Protein AF-A0A256XCC6-F1 (afdb_monomer)

Nearest PDB structures (foldseek):
  4mo0-assembly1_A  TM=9.008E-01  e=2.572E-07  Methanocaldococcus jannaschii
  5jb3-assembly1_1  TM=9.140E-01  e=4.033E-07  Pyrococcus abyssi GE5
  5zcy-assembly1_A  TM=9.051E-01  e=2.925E-07  Pyrococcus horikoshii OT3
  3g98-assembly2_B  TM=6.669E-01  e=8.123E-02  Aquifex aeolicus
  7yor-assembly1_A  TM=5.812E-01  e=1.374E+00  Methanocaldococcus jannaschii DSM 2661

Foldseek 3Di:
DDPPPPPPVVVVVVVVVVVVVVVVVLVVVLLVQLAVKAKEWEWEDEPPFIKIKIAIHTPCVVSDPQVVLLVVCCVVVVFDWDDDRRMIITTHPCQVVSLVVSVVVNHDSVRYHYDPDYHYD

pLDDT: mean 86.73, std 13.12, range [43.91, 97.75]

Sequence (121 aa):
MDEKLNNSQFDVVDQLLSSVLEKDSEVLETSIVKEQTVIRIRLEKRKRHNVTIIEIDSGDVKKLDIHNIAKELKRRLAAGGTVHGNVIEIQGDHRYRVKRLLQEMGFKEDNILVDENVTIA

Radius of gyration: 21.31 Å; Cα contacts (8 Å, |Δi|>4): 167; chains: 1; bounding box: 30×23×83 Å

Solvent-accessible surface area (backbone atoms only — not comparable to full-atom values): 6811 Å² total; per-residue (Å²): 138,84,81,79,74,74,72,71,66,57,56,56,51,52,54,50,52,52,57,50,54,54,50,55,50,53,54,52,53,41,49,53,49,33,52,70,27,35,32,43,30,38,37,36,39,44,97,88,47,42,29,22,37,37,38,58,51,50,99,56,55,88,68,50,61,57,69,58,52,49,50,51,50,30,64,77,66,74,35,59,69,54,74,59,93,59,31,36,39,33,58,38,88,43,60,70,59,50,53,52,53,42,39,78,73,52,32,36,65,93,35,55,46,72,52,88,60,74,46,79,103

Mean predicted aligned error: 8.86 Å

Structure (mmCIF, N/CA/C/O backbone):
data_AF-A0A256XCC6-F1
#
_entry.id   AF-A0A256XCC6-F1
#
loop_
_atom_site.group_PDB
_atom_site.id
_atom_site.type_symbol
_atom_site.label_atom_id
_atom_site.label_alt_id
_atom_site.label_comp_id
_atom_site.label_asym_id
_atom_site.label_entity_id
_atom_site.label_seq_id
_atom_site.pdbx_PDB_ins_code
_atom_site.Cartn_x
_atom_site.Cartn_y
_atom_site.Cartn_z
_atom_site.occupancy
_atom_site.B_iso_or_equiv
_atom_site.auth_seq_id
_atom_site.auth_comp_id
_atom_site.auth_asym_id
_atom_site.auth_atom_id
_atom_site.pdbx_PDB_model_num
ATOM 1 N N . MET A 1 1 ? -11.283 -5.608 65.455 1.00 43.91 1 MET A N 1
ATOM 2 C CA . MET A 1 1 ? -11.974 -6.274 64.330 1.00 43.91 1 MET A CA 1
ATOM 3 C C . MET A 1 1 ? -11.523 -5.524 63.102 1.00 43.91 1 MET A C 1
ATOM 5 O 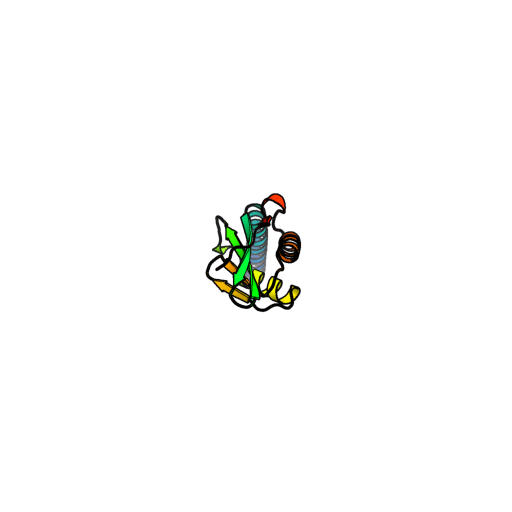O . MET A 1 1 ? -12.105 -4.511 62.747 1.00 43.91 1 MET A O 1
ATOM 9 N N . ASP A 1 2 ? -10.365 -5.934 62.602 1.00 47.56 2 ASP A N 1
ATOM 10 C CA . ASP A 1 2 ? -9.614 -5.236 61.570 1.00 47.56 2 ASP A CA 1
ATOM 11 C C . ASP A 1 2 ? -9.977 -5.820 60.207 1.00 47.56 2 ASP A C 1
ATOM 13 O O . ASP A 1 2 ? -9.434 -6.846 59.804 1.00 47.56 2 ASP A O 1
ATOM 17 N N . GLU A 1 3 ? -10.872 -5.159 59.478 1.00 50.94 3 GLU A N 1
ATOM 18 C CA . GLU A 1 3 ? -10.931 -5.302 58.024 1.00 50.94 3 GLU A CA 1
ATOM 19 C C . GLU A 1 3 ? -9.981 -4.276 57.410 1.00 50.94 3 GLU A C 1
ATOM 21 O O . GLU A 1 3 ? -10.361 -3.177 57.007 1.00 50.94 3 GLU A O 1
ATOM 26 N N . LYS A 1 4 ? -8.695 -4.634 57.344 1.00 48.12 4 LYS A N 1
ATOM 27 C CA . LYS A 1 4 ? -7.790 -4.005 56.381 1.00 48.12 4 LYS A CA 1
ATOM 28 C C . LYS A 1 4 ? -8.165 -4.530 55.001 1.00 48.12 4 LYS A C 1
ATOM 30 O O . LYS A 1 4 ? -7.635 -5.543 54.550 1.00 48.12 4 LYS A O 1
ATOM 35 N N . LEU A 1 5 ? -9.117 -3.852 54.365 1.00 49.62 5 LEU A N 1
ATOM 36 C CA . LEU A 1 5 ? -9.489 -4.108 52.984 1.00 49.62 5 LEU A CA 1
ATOM 37 C C . LEU A 1 5 ? -8.257 -3.853 52.103 1.00 49.62 5 LEU A C 1
ATOM 39 O O . LEU A 1 5 ? -7.688 -2.762 52.074 1.00 49.62 5 LEU A O 1
ATOM 43 N N . ASN A 1 6 ? -7.798 -4.923 51.463 1.00 53.50 6 ASN A N 1
ATOM 44 C CA . ASN A 1 6 ? -6.639 -4.984 50.586 1.00 53.50 6 ASN A CA 1
ATOM 45 C C . ASN A 1 6 ? -6.868 -4.123 49.330 1.00 53.50 6 ASN A C 1
ATOM 47 O O . ASN A 1 6 ? -7.354 -4.609 48.313 1.00 53.50 6 ASN A O 1
ATOM 51 N N . ASN A 1 7 ? -6.527 -2.837 49.414 1.00 57.47 7 ASN A N 1
ATOM 52 C CA . ASN A 1 7 ? -6.791 -1.853 48.363 1.00 57.47 7 ASN A CA 1
ATOM 53 C C . ASN A 1 7 ? -5.783 -1.885 47.196 1.00 57.47 7 ASN A C 1
ATOM 55 O O . ASN A 1 7 ? -5.908 -1.080 46.287 1.00 57.47 7 ASN A O 1
ATOM 59 N N . SER A 1 8 ? -4.787 -2.786 47.196 1.00 58.47 8 SER A N 1
ATOM 60 C CA . SER A 1 8 ? -3.762 -2.833 46.136 1.00 58.47 8 SER A CA 1
ATOM 61 C C . SER A 1 8 ? -4.035 -3.866 45.038 1.00 58.47 8 SER A C 1
ATOM 63 O O . SER A 1 8 ? -3.383 -3.817 44.001 1.00 58.47 8 SER A O 1
ATOM 65 N N . GLN A 1 9 ? -4.939 -4.834 45.249 1.00 55.78 9 GLN A N 1
ATOM 66 C CA . GLN A 1 9 ? -5.286 -5.824 44.215 1.00 55.78 9 GLN A CA 1
ATOM 67 C C . GLN A 1 9 ? -6.299 -5.287 43.198 1.00 55.78 9 GLN A C 1
ATOM 69 O O . GLN A 1 9 ? -6.254 -5.700 42.044 1.00 55.78 9 GLN A O 1
ATOM 74 N N . PHE A 1 10 ? -7.175 -4.362 43.602 1.00 57.34 10 PHE A N 1
ATOM 75 C CA . PHE A 1 10 ? -8.173 -3.762 42.711 1.00 57.34 10 PHE A CA 1
ATOM 76 C C . PHE A 1 10 ? -7.550 -2.779 41.705 1.00 57.34 10 PHE A C 1
ATOM 78 O O . PHE A 1 10 ? -7.914 -2.818 40.535 1.00 57.34 10 PHE A O 1
ATOM 85 N N . ASP A 1 11 ? -6.526 -2.014 42.102 1.00 65.62 11 ASP A N 1
ATOM 86 C CA . ASP A 1 11 ? -5.839 -1.057 41.215 1.00 65.62 11 ASP A CA 1
ATOM 87 C C . ASP A 1 11 ? -5.178 -1.721 39.994 1.00 65.62 11 ASP A C 1
ATOM 89 O O . ASP A 1 11 ? -5.203 -1.178 38.891 1.00 65.62 11 ASP A O 1
ATOM 93 N N . VAL A 1 12 ? -4.602 -2.919 40.155 1.00 73.81 12 VAL A N 1
ATOM 94 C CA . VAL A 1 12 ? -3.949 -3.630 39.039 1.00 73.81 12 VAL A CA 1
ATOM 95 C C . VAL A 1 12 ? -4.986 -4.175 38.057 1.00 73.81 12 VAL A C 1
ATOM 97 O O . VAL A 1 12 ? -4.748 -4.188 36.849 1.00 73.81 12 VAL A O 1
ATOM 100 N N . VAL A 1 13 ? -6.142 -4.613 38.567 1.00 78.19 13 VAL A N 1
ATOM 101 C CA . VAL A 1 13 ? -7.256 -5.097 37.742 1.00 78.19 13 VAL A CA 1
ATOM 102 C C . VAL A 1 13 ? -7.850 -3.942 36.943 1.00 78.19 13 VAL A C 1
ATOM 104 O O . VAL A 1 13 ? -8.023 -4.099 35.739 1.00 78.19 13 VAL A O 1
ATOM 107 N N . ASP A 1 14 ? -8.061 -2.778 37.558 1.00 77.31 14 ASP A N 1
ATOM 108 C CA . ASP A 1 14 ? -8.564 -1.579 36.875 1.00 77.31 14 ASP A CA 1
ATOM 109 C C . ASP A 1 14 ? -7.563 -1.034 35.841 1.00 77.31 14 ASP A C 1
ATOM 111 O O . ASP A 1 14 ? -7.956 -0.632 34.741 1.00 77.31 14 ASP A O 1
ATOM 115 N N . GLN A 1 15 ? -6.257 -1.086 36.131 1.00 76.00 15 GLN A N 1
ATOM 116 C CA . GLN A 1 15 ? -5.201 -0.731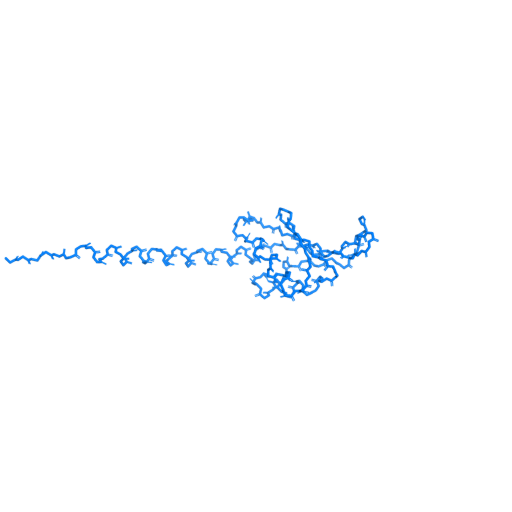 35.174 1.00 76.00 15 GLN A CA 1
ATOM 117 C C . GLN A 1 15 ? -5.150 -1.694 33.973 1.00 76.00 15 GLN A C 1
ATOM 119 O O . GLN A 1 15 ? -4.958 -1.278 32.829 1.00 76.00 15 GLN A O 1
ATOM 124 N N . LEU A 1 16 ? -5.342 -2.994 34.211 1.00 79.19 16 LEU A N 1
ATOM 125 C CA . LEU A 1 16 ? -5.470 -3.986 33.143 1.00 79.19 16 LEU A CA 1
ATOM 126 C C . LEU A 1 16 ? -6.745 -3.746 32.325 1.00 79.19 16 LEU A C 1
ATOM 128 O O . LEU A 1 16 ? -6.669 -3.740 31.096 1.00 79.19 16 LEU A O 1
ATOM 132 N N . LEU A 1 17 ? -7.880 -3.493 32.983 1.00 80.56 17 LEU A N 1
ATOM 133 C CA . LEU A 1 17 ? -9.177 -3.271 32.340 1.00 80.56 17 LEU A CA 1
ATOM 134 C C . LEU A 1 17 ? -9.144 -2.043 31.423 1.00 80.56 17 LEU A C 1
ATOM 136 O O . LEU A 1 17 ? -9.544 -2.130 30.265 1.00 80.56 17 LEU A O 1
ATOM 140 N N . SER A 1 18 ? -8.597 -0.928 31.910 1.00 79.25 18 SER A N 1
ATOM 141 C CA . SER A 1 18 ? -8.420 0.303 31.127 1.00 79.25 18 SER A CA 1
ATOM 142 C C . SER A 1 18 ? -7.519 0.085 29.908 1.00 79.25 18 SER A C 1
ATOM 144 O O . SER A 1 18 ? -7.910 0.439 28.799 1.00 79.25 18 SER A O 1
ATOM 146 N N . SER A 1 19 ? -6.383 -0.605 30.061 1.00 78.94 19 SER A N 1
ATOM 147 C CA . SER A 1 19 ? -5.484 -0.903 28.933 1.00 78.94 19 SER A CA 1
ATOM 148 C C . SER A 1 19 ? -6.103 -1.805 27.855 1.00 78.94 19 SER A C 1
ATOM 150 O O . SER A 1 19 ? -5.736 -1.716 26.683 1.00 78.94 19 SER A O 1
ATOM 152 N N . VAL A 1 20 ? -7.015 -2.705 28.242 1.00 80.12 20 VAL A N 1
ATOM 153 C CA . VAL A 1 20 ? -7.738 -3.578 27.305 1.00 80.12 20 VAL A CA 1
ATOM 154 C C . VAL A 1 20 ? -8.788 -2.768 26.548 1.00 80.12 20 VAL A C 1
ATOM 156 O O . VAL A 1 20 ? -8.832 -2.836 25.323 1.00 80.12 20 VAL A O 1
ATOM 159 N N . LEU A 1 21 ? -9.563 -1.942 27.256 1.00 78.81 21 LEU A N 1
ATOM 160 C CA . LEU A 1 21 ? -10.585 -1.083 26.652 1.00 78.81 21 LEU A CA 1
ATOM 161 C C . LEU A 1 21 ? -9.987 -0.061 25.668 1.00 78.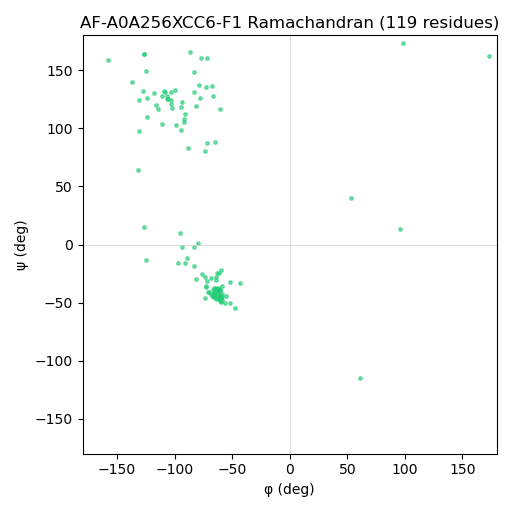81 21 LEU A C 1
ATOM 163 O O . LEU A 1 21 ? -10.552 0.165 24.599 1.00 78.81 21 LEU A O 1
ATOM 167 N N . GLU A 1 22 ? -8.829 0.522 25.990 1.00 81.00 22 GLU A N 1
ATOM 168 C CA . GLU A 1 22 ? -8.119 1.449 25.096 1.00 81.00 22 GLU A CA 1
ATOM 169 C C . GLU A 1 22 ? -7.659 0.767 23.798 1.00 81.00 22 GLU A C 1
ATOM 171 O O . GLU A 1 22 ? -7.836 1.319 22.710 1.00 81.00 22 GLU A O 1
ATOM 176 N N . LYS A 1 23 ? -7.130 -0.460 23.889 1.00 77.06 23 LYS A N 1
ATOM 177 C CA . LYS A 1 23 ? -6.698 -1.235 22.715 1.00 77.06 23 LYS A CA 1
ATOM 178 C C . LYS A 1 23 ? -7.862 -1.622 21.811 1.00 77.06 23 LYS A C 1
ATOM 180 O O . LYS A 1 23 ? -7.735 -1.529 20.592 1.00 77.06 23 LYS A O 1
ATOM 185 N N . ASP A 1 24 ? -8.990 -2.032 22.386 1.00 80.00 24 ASP A N 1
ATOM 186 C CA . ASP A 1 24 ? -10.181 -2.386 21.607 1.00 80.00 24 ASP A CA 1
ATOM 187 C C . ASP A 1 24 ? -10.719 -1.169 20.834 1.00 80.00 24 ASP A C 1
ATOM 189 O O . ASP A 1 24 ? -11.093 -1.289 19.662 1.00 80.00 24 ASP A O 1
ATOM 193 N N . SER A 1 25 ? -10.674 0.021 21.447 1.00 82.44 25 SER A N 1
ATOM 194 C CA . SER A 1 25 ? -11.016 1.283 20.778 1.00 82.44 25 SER A CA 1
ATOM 195 C C . SER A 1 25 ? -10.065 1.595 19.617 1.00 82.44 25 SER A C 1
ATOM 197 O O . SER A 1 25 ? -10.517 1.917 18.518 1.00 82.44 25 SER A O 1
ATOM 199 N N . GLU A 1 26 ? -8.751 1.449 19.814 1.00 81.31 26 GLU A N 1
ATOM 200 C CA . GLU A 1 26 ? -7.742 1.716 18.777 1.00 81.31 26 GLU A CA 1
ATOM 201 C C . GLU A 1 26 ? -7.898 0.788 17.555 1.00 81.31 26 GLU A C 1
ATOM 203 O O . GLU A 1 26 ? -7.783 1.220 16.400 1.00 81.31 26 GLU A O 1
ATOM 208 N N . VAL A 1 27 ? -8.224 -0.488 17.787 1.00 82.88 27 VAL A N 1
ATOM 209 C CA . VAL A 1 27 ? -8.477 -1.471 16.720 1.00 82.88 27 VAL A CA 1
ATOM 210 C C . VAL A 1 27 ? -9.723 -1.110 15.910 1.00 82.88 27 VAL A C 1
ATOM 212 O O . VAL A 1 27 ? -9.701 -1.188 14.673 1.00 82.88 27 VAL A O 1
ATOM 215 N N . LEU A 1 28 ? -10.801 -0.694 16.580 1.00 83.25 28 LEU A N 1
ATOM 216 C CA . LEU A 1 28 ? -12.032 -0.267 15.917 1.00 83.25 28 LEU A CA 1
ATOM 217 C C . LEU A 1 28 ? -11.792 0.983 15.063 1.00 83.25 28 LEU A C 1
ATOM 219 O O . LEU A 1 28 ? -12.162 1.011 13.888 1.00 83.25 28 LEU A O 1
ATOM 223 N N . GLU A 1 29 ? 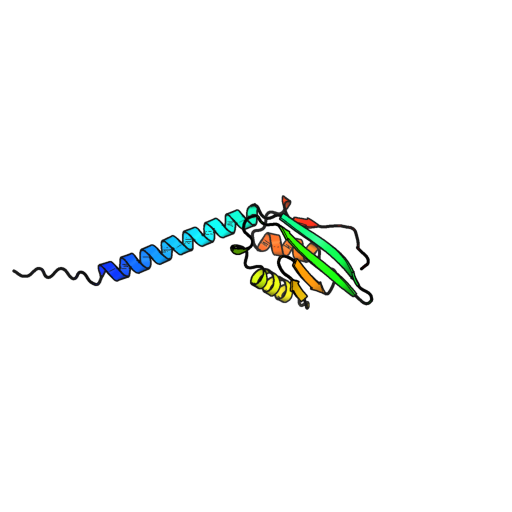-11.109 1.985 15.617 1.00 83.19 29 GLU A N 1
ATOM 224 C CA . GLU A 1 29 ? -10.759 3.207 14.893 1.00 83.19 29 GLU A CA 1
ATOM 225 C C . GLU A 1 29 ? -9.906 2.916 13.655 1.00 83.19 29 GLU A C 1
ATOM 227 O O . GLU A 1 29 ? -10.196 3.414 12.568 1.00 83.19 29 GLU A O 1
ATOM 232 N N . THR A 1 30 ? -8.888 2.061 13.787 1.00 84.44 30 THR A N 1
ATOM 233 C CA . THR A 1 30 ? -8.028 1.654 12.664 1.00 84.44 30 THR A CA 1
ATOM 234 C C . THR A 1 30 ? -8.834 0.966 11.562 1.00 84.44 30 THR A C 1
ATOM 236 O O . THR A 1 30 ? -8.584 1.182 10.375 1.00 84.44 30 THR A O 1
ATOM 239 N N . SER A 1 31 ? -9.815 0.145 11.938 1.00 86.00 31 SER A N 1
ATOM 240 C CA . SER A 1 31 ? -10.680 -0.557 10.985 1.00 86.00 31 SER A CA 1
ATOM 241 C C . SER A 1 31 ? -11.555 0.422 10.198 1.00 86.00 31 SER A C 1
ATOM 243 O O . SER A 1 31 ? -11.590 0.357 8.970 1.00 86.00 31 SER A O 1
ATOM 245 N N . ILE A 1 32 ? -12.163 1.398 10.879 1.00 87.25 32 ILE A N 1
ATOM 246 C CA . ILE A 1 32 ? -12.951 2.464 10.239 1.00 87.25 32 ILE A CA 1
ATOM 247 C C . ILE A 1 32 ? -12.081 3.280 9.275 1.00 87.25 32 ILE A C 1
ATOM 249 O O . ILE A 1 32 ? -12.483 3.544 8.140 1.00 87.25 32 ILE A O 1
ATOM 253 N N . VAL A 1 33 ? -10.860 3.637 9.686 1.00 88.12 33 VAL A N 1
ATOM 254 C CA . VAL A 1 33 ? -9.925 4.378 8.826 1.00 88.12 33 VAL A CA 1
ATOM 255 C C . VAL A 1 33 ? -9.601 3.582 7.559 1.00 88.12 33 VAL A C 1
ATOM 257 O O . VAL A 1 33 ? -9.620 4.149 6.465 1.00 88.12 33 VAL A O 1
ATOM 260 N N . LYS A 1 34 ? -9.349 2.270 7.657 1.00 88.56 34 LYS A N 1
ATOM 261 C CA . LYS A 1 34 ? -9.099 1.414 6.481 1.00 88.56 34 LYS A CA 1
ATOM 262 C C . LYS A 1 34 ? -10.283 1.376 5.513 1.00 88.56 34 LYS A C 1
ATOM 264 O O . LYS A 1 34 ? -10.067 1.411 4.304 1.00 88.56 34 LYS A O 1
ATOM 269 N N . GLU A 1 35 ? -11.514 1.349 6.017 1.00 88.25 35 GLU A N 1
ATOM 270 C CA . GLU A 1 35 ? -12.721 1.362 5.180 1.00 88.25 35 GLU A CA 1
ATOM 271 C C . GLU A 1 35 ? -12.949 2.692 4.451 1.00 88.25 35 GLU A C 1
ATOM 273 O O . GLU A 1 35 ? -13.544 2.705 3.374 1.00 88.25 35 GLU A O 1
ATOM 278 N N . GLN A 1 36 ? -12.484 3.806 5.018 1.00 89.00 36 GLN A N 1
ATOM 279 C CA . GLN A 1 36 ? -12.623 5.147 4.437 1.00 89.00 36 GLN A CA 1
ATOM 280 C C . GLN A 1 36 ? -11.441 5.549 3.546 1.00 89.00 36 GLN A C 1
ATOM 282 O O . GLN A 1 36 ? -11.537 6.500 2.773 1.00 89.00 36 GLN A O 1
ATOM 287 N N . THR A 1 37 ? -10.321 4.836 3.650 1.00 92.31 37 THR A N 1
ATOM 288 C CA . THR A 1 37 ? -9.083 5.164 2.938 1.00 92.31 37 THR A CA 1
ATOM 289 C C . THR A 1 37 ? -9.202 4.859 1.453 1.00 92.31 37 THR A C 1
ATOM 291 O O . THR A 1 37 ? -9.663 3.782 1.074 1.00 92.31 37 THR A O 1
ATOM 294 N N . VAL A 1 38 ? -8.734 5.790 0.621 1.00 94.94 38 VAL A N 1
ATOM 295 C CA . VAL A 1 38 ? -8.644 5.636 -0.832 1.00 94.94 38 VAL A CA 1
ATOM 296 C C . VAL A 1 38 ? -7.217 5.263 -1.204 1.00 94.94 38 VAL A C 1
ATOM 298 O O . VAL A 1 38 ? -6.257 5.872 -0.737 1.00 94.94 38 VAL A O 1
ATOM 301 N N . ILE A 1 39 ? -7.058 4.249 -2.050 1.00 96.44 39 ILE A N 1
ATOM 302 C CA . ILE A 1 39 ? -5.744 3.777 -2.491 1.00 96.44 39 ILE A CA 1
ATOM 303 C C . ILE A 1 39 ? -5.692 3.816 -4.008 1.00 96.44 39 ILE A C 1
ATOM 305 O O . ILE A 1 39 ? -6.530 3.216 -4.678 1.00 96.44 39 ILE A O 1
ATOM 309 N N . ARG A 1 40 ? -4.683 4.493 -4.556 1.00 97.19 40 ARG A N 1
ATOM 310 C CA . ARG A 1 40 ? -4.416 4.524 -5.997 1.00 97.19 40 ARG A CA 1
ATOM 311 C C . ARG A 1 40 ? -3.203 3.661 -6.300 1.00 97.19 40 ARG A C 1
ATOM 313 O O . ARG A 1 40 ? -2.138 3.853 -5.724 1.00 97.19 40 ARG A O 1
ATOM 320 N N . ILE A 1 41 ? -3.362 2.711 -7.210 1.00 97.75 41 ILE A N 1
ATOM 321 C CA . ILE A 1 41 ? -2.307 1.804 -7.644 1.00 97.75 41 ILE A CA 1
ATOM 322 C C . ILE A 1 41 ? -2.040 2.075 -9.119 1.00 97.75 41 ILE A C 1
ATOM 324 O O . ILE A 1 41 ? -2.931 1.892 -9.942 1.00 97.75 41 ILE A O 1
ATOM 328 N N . ARG A 1 42 ? -0.815 2.459 -9.470 1.00 96.75 42 ARG A N 1
ATOM 329 C CA . ARG A 1 42 ? -0.402 2.674 -10.865 1.00 96.75 42 ARG A CA 1
ATOM 330 C C . ARG A 1 42 ? 0.853 1.889 -11.211 1.00 96.75 42 ARG A C 1
ATOM 332 O O . ARG A 1 42 ? 1.586 1.446 -10.324 1.00 96.75 42 ARG A O 1
ATOM 339 N N . LEU A 1 43 ? 1.114 1.746 -12.507 1.00 96.94 43 LEU A N 1
ATOM 340 C CA . LEU A 1 43 ? 2.374 1.206 -13.002 1.00 96.94 43 LEU A CA 1
ATOM 341 C C . LEU A 1 43 ? 3.230 2.321 -13.590 1.00 96.94 43 LEU A C 1
ATOM 343 O O . LEU A 1 43 ? 2.818 3.014 -14.518 1.00 96.94 43 LEU A O 1
ATOM 347 N N . GLU A 1 44 ? 4.452 2.441 -13.092 1.00 95.12 44 GLU A N 1
ATOM 348 C CA . GLU A 1 44 ? 5.479 3.280 -13.690 1.00 95.12 44 GLU A CA 1
ATOM 349 C C . GLU A 1 44 ? 6.533 2.415 -14.371 1.00 95.12 44 GLU A C 1
ATOM 351 O O . GLU A 1 44 ? 7.119 1.508 -13.776 1.00 95.12 44 GLU A O 1
ATOM 356 N N . LYS A 1 45 ? 6.815 2.712 -15.636 1.00 93.44 45 LYS A N 1
ATOM 357 C CA . LYS A 1 45 ? 7.930 2.115 -16.360 1.00 93.44 45 LYS A CA 1
ATOM 358 C C . LYS A 1 45 ? 9.151 3.007 -16.199 1.00 93.44 45 LYS A C 1
ATOM 360 O O . LYS A 1 45 ? 9.234 4.073 -16.803 1.00 93.44 45 LYS A O 1
ATOM 365 N N . ARG A 1 46 ? 10.114 2.544 -15.403 1.00 91.19 46 ARG A N 1
ATOM 366 C CA . ARG A 1 46 ? 11.446 3.147 -15.287 1.00 91.19 46 ARG A CA 1
ATOM 367 C C . ARG A 1 46 ? 12.355 2.569 -16.374 1.00 91.19 46 ARG A C 1
ATOM 369 O O . ARG A 1 46 ? 12.062 1.524 -16.955 1.00 91.19 46 ARG A O 1
ATOM 376 N N . LYS A 1 47 ? 13.512 3.198 -16.611 1.00 86.88 47 LYS A N 1
ATOM 377 C CA . LYS A 1 47 ? 14.463 2.847 -17.695 1.00 86.88 47 LYS A CA 1
ATOM 378 C C . LYS A 1 47 ? 14.727 1.345 -17.902 1.00 86.88 47 LYS A C 1
ATOM 380 O O . LYS A 1 47 ? 14.997 0.936 -19.025 1.00 86.88 47 LYS A O 1
ATOM 385 N N . ARG A 1 48 ? 14.713 0.529 -16.840 1.00 87.19 48 ARG A N 1
ATOM 386 C CA . ARG A 1 48 ? 15.055 -0.906 -16.903 1.00 87.19 48 ARG A CA 1
ATOM 387 C C . ARG A 1 48 ? 13.993 -1.855 -16.354 1.00 87.19 48 ARG A C 1
ATOM 389 O O . ARG A 1 48 ? 14.129 -3.056 -16.548 1.00 87.19 48 ARG A O 1
ATOM 396 N N . HIS A 1 49 ? 12.993 -1.358 -15.639 1.00 91.06 49 HIS A N 1
ATOM 397 C CA . HIS A 1 49 ? 12.031 -2.206 -14.944 1.00 91.06 49 HIS A CA 1
ATOM 398 C C . HIS A 1 49 ? 10.733 -1.452 -14.674 1.00 91.06 49 HIS A C 1
ATOM 400 O O . HIS A 1 49 ? 10.704 -0.221 -14.643 1.00 91.06 49 HIS A O 1
ATOM 406 N N . ASN A 1 50 ? 9.669 -2.216 -14.461 1.00 95.25 50 ASN A N 1
ATOM 407 C CA . ASN A 1 50 ? 8.398 -1.682 -14.004 1.00 95.25 50 ASN A CA 1
ATOM 408 C C . ASN A 1 50 ? 8.421 -1.531 -12.482 1.00 95.25 50 ASN A C 1
ATOM 410 O O . ASN A 1 50 ? 9.064 -2.320 -11.783 1.00 95.25 50 ASN A O 1
ATOM 414 N N . VAL A 1 51 ? 7.705 -0.535 -11.985 1.00 96.88 51 VAL A N 1
ATOM 415 C CA . VAL A 1 51 ? 7.500 -0.269 -10.566 1.00 96.88 51 VAL A CA 1
ATOM 416 C C . VAL A 1 51 ? 6.006 -0.066 -10.351 1.00 96.88 51 VAL A C 1
ATOM 418 O O . VAL A 1 51 ? 5.382 0.767 -11.003 1.00 96.88 51 VAL A O 1
ATOM 421 N N . THR A 1 52 ? 5.425 -0.842 -9.447 1.00 97.50 52 THR A N 1
ATOM 422 C CA . THR A 1 52 ? 4.065 -0.624 -8.959 1.00 97.50 52 THR A CA 1
ATOM 423 C C . THR A 1 52 ? 4.117 0.458 -7.891 1.00 97.50 52 THR A C 1
ATOM 425 O O . THR A 1 52 ? 4.791 0.288 -6.874 1.00 97.50 52 THR A O 1
ATOM 428 N N . ILE A 1 53 ? 3.414 1.561 -8.122 1.00 97.25 53 ILE A N 1
ATOM 429 C CA . ILE A 1 53 ? 3.310 2.674 -7.180 1.00 97.25 53 ILE A CA 1
ATOM 430 C C . ILE A 1 53 ? 1.948 2.608 -6.507 1.00 97.25 53 ILE A C 1
ATOM 432 O O . ILE A 1 53 ? 0.929 2.456 -7.180 1.00 97.25 53 ILE A O 1
ATOM 436 N N . ILE A 1 54 ? 1.943 2.705 -5.184 1.00 97.44 54 ILE A N 1
ATOM 437 C CA . ILE A 1 54 ? 0.758 2.598 -4.339 1.00 97.44 54 ILE A CA 1
ATOM 438 C C . ILE A 1 54 ? 0.689 3.872 -3.509 1.00 97.44 54 ILE A C 1
ATOM 440 O O . ILE A 1 54 ? 1.512 4.080 -2.621 1.00 97.44 54 ILE A O 1
ATOM 444 N N . GLU A 1 55 ? -0.281 4.724 -3.797 1.00 95.81 55 GLU A N 1
ATOM 445 C CA . GLU A 1 55 ? -0.515 5.965 -3.068 1.00 95.81 55 GLU A CA 1
ATOM 446 C C . GLU A 1 55 ? -1.699 5.788 -2.133 1.00 95.81 55 GLU A C 1
ATOM 448 O O . GLU A 1 55 ? -2.793 5.416 -2.565 1.00 95.81 55 GLU A O 1
ATOM 453 N N . ILE A 1 56 ? -1.470 6.056 -0.853 1.00 93.94 56 ILE A N 1
ATOM 454 C CA . ILE A 1 56 ? -2.483 5.943 0.189 1.00 93.94 56 ILE A CA 1
ATOM 455 C C . ILE A 1 56 ? -2.970 7.350 0.526 1.00 93.94 56 ILE A C 1
ATOM 457 O O . ILE A 1 56 ? -2.206 8.201 0.984 1.00 93.94 56 ILE A O 1
ATOM 461 N N . ASP A 1 57 ? -4.251 7.587 0.285 1.00 90.12 57 ASP A N 1
ATOM 462 C CA . ASP A 1 57 ? -4.945 8.840 0.549 1.00 90.12 57 ASP A CA 1
ATOM 463 C C . ASP A 1 57 ? -5.935 8.603 1.695 1.00 90.12 57 ASP A C 1
ATOM 465 O O . ASP A 1 57 ? -6.959 7.930 1.543 1.00 90.12 57 ASP A O 1
ATOM 469 N N . SER A 1 58 ? -5.568 9.069 2.887 1.00 81.25 58 SER A N 1
ATOM 470 C CA . SER A 1 58 ? -6.326 8.847 4.116 1.00 81.25 58 SER A CA 1
ATOM 471 C C . SER A 1 58 ? -6.397 10.131 4.929 1.00 81.25 58 SER A C 1
ATOM 473 O O . SER A 1 58 ? -5.397 10.836 5.061 1.00 81.25 58 SER A O 1
ATOM 475 N N . GLY A 1 59 ? -7.564 10.406 5.517 1.00 70.25 59 GLY A N 1
ATOM 476 C CA . GLY A 1 59 ? -7.753 11.550 6.414 1.00 70.25 59 GLY A CA 1
ATOM 477 C C . GLY A 1 59 ? -6.905 11.469 7.688 1.00 70.25 59 GLY A C 1
ATOM 478 O O . GLY A 1 59 ? -6.552 12.503 8.242 1.00 70.25 59 GLY A O 1
ATOM 479 N N . ASP A 1 60 ? -6.510 10.257 8.097 1.00 73.75 60 ASP A N 1
ATOM 480 C CA . ASP A 1 60 ? -5.717 9.991 9.301 1.00 73.75 60 ASP A CA 1
ATOM 481 C C . ASP A 1 60 ? -4.540 9.050 9.001 1.00 73.75 60 ASP A C 1
ATOM 483 O O . ASP A 1 60 ? -4.420 7.942 9.528 1.00 73.75 60 ASP A O 1
ATOM 487 N N . VAL A 1 61 ? -3.608 9.519 8.164 1.00 63.34 61 VAL A N 1
ATOM 488 C CA . VAL A 1 61 ? -2.393 8.774 7.774 1.00 63.34 61 VAL A CA 1
ATOM 489 C C . VAL A 1 61 ? -1.606 8.242 8.980 1.00 63.34 61 VAL A C 1
ATOM 491 O O . VAL A 1 61 ? -1.023 7.170 8.897 1.00 63.34 61 VAL A O 1
ATOM 494 N N . LYS A 1 62 ? -1.617 8.943 10.124 1.00 68.88 62 LYS A N 1
ATOM 495 C CA . LYS A 1 62 ? -0.926 8.503 11.352 1.00 68.88 62 LYS A CA 1
ATOM 496 C C . LYS A 1 62 ? -1.476 7.197 11.934 1.00 68.88 62 LYS A C 1
ATOM 498 O O . LYS A 1 62 ? -0.726 6.494 12.599 1.00 68.88 62 LYS A O 1
ATOM 503 N N . LYS A 1 63 ? -2.757 6.890 11.704 1.00 73.62 63 LYS A N 1
ATOM 504 C CA . LYS A 1 63 ? -3.399 5.653 12.181 1.00 73.62 63 LYS A CA 1
ATOM 505 C C . LYS A 1 63 ? -3.141 4.470 11.248 1.00 73.62 63 LYS A C 1
ATOM 507 O O . LYS A 1 63 ? -3.278 3.318 11.648 1.00 73.62 63 LYS A O 1
ATOM 512 N N . LEU A 1 64 ? -2.744 4.737 10.005 1.00 81.12 64 LEU A N 1
ATOM 513 C CA . LEU A 1 64 ? -2.310 3.705 9.077 1.00 81.12 64 LEU A CA 1
ATOM 514 C C . LEU A 1 64 ? -0.802 3.515 9.196 1.00 81.12 64 LEU A C 1
ATOM 516 O O . LEU A 1 64 ? -0.014 4.364 8.788 1.00 81.12 64 LEU A O 1
ATOM 520 N N . ASP A 1 65 ? -0.384 2.358 9.696 1.00 88.81 65 ASP A N 1
ATOM 521 C CA . ASP A 1 65 ? 1.027 1.978 9.686 1.00 88.81 65 ASP A CA 1
ATOM 522 C C . ASP A 1 65 ? 1.475 1.601 8.259 1.00 88.81 65 ASP A C 1
ATOM 524 O O . ASP A 1 65 ? 1.535 0.429 7.871 1.00 88.81 65 ASP A O 1
ATOM 528 N N . ILE A 1 66 ? 1.771 2.623 7.448 1.00 91.56 66 ILE A N 1
ATOM 529 C CA . ILE A 1 66 ? 2.209 2.486 6.049 1.00 91.56 66 ILE A CA 1
ATOM 530 C C . ILE A 1 66 ? 3.485 1.649 5.950 1.00 91.56 66 ILE A C 1
ATOM 532 O O . ILE A 1 66 ? 3.639 0.857 5.017 1.00 91.56 66 ILE A O 1
ATOM 536 N N . HIS A 1 67 ? 4.394 1.773 6.918 1.00 92.38 67 HIS A N 1
ATOM 537 C CA . HIS A 1 67 ? 5.626 0.991 6.935 1.00 92.38 67 HIS A CA 1
ATOM 538 C C . HIS A 1 67 ? 5.340 -0.501 7.109 1.00 92.38 67 HIS A C 1
ATOM 540 O O . HIS A 1 67 ? 5.946 -1.325 6.414 1.00 92.38 67 HIS A O 1
ATOM 546 N N . ASN A 1 68 ? 4.400 -0.858 7.982 1.00 93.69 68 ASN A N 1
ATOM 547 C CA . ASN A 1 68 ? 3.982 -2.241 8.167 1.00 93.69 68 ASN A CA 1
ATOM 548 C C . ASN A 1 68 ? 3.201 -2.778 6.958 1.00 93.69 68 ASN A C 1
ATOM 550 O O . ASN A 1 68 ? 3.491 -3.882 6.494 1.00 93.69 68 ASN A O 1
ATOM 554 N N . ILE A 1 69 ? 2.310 -1.975 6.362 1.00 94.88 69 ILE A N 1
ATOM 555 C CA . ILE A 1 69 ? 1.632 -2.324 5.100 1.00 94.88 69 ILE A CA 1
ATOM 556 C C . ILE A 1 69 ? 2.672 -2.624 4.011 1.00 94.88 69 ILE A C 1
ATOM 558 O O . ILE A 1 69 ? 2.648 -3.692 3.399 1.00 94.88 69 ILE A O 1
ATOM 562 N N . ALA A 1 70 ? 3.647 -1.734 3.812 1.00 96.00 70 ALA A N 1
ATOM 563 C CA . ALA A 1 70 ? 4.712 -1.917 2.830 1.00 96.00 70 ALA A CA 1
ATOM 564 C C . ALA A 1 70 ? 5.564 -3.161 3.109 1.00 96.00 70 ALA A C 1
ATOM 566 O O . ALA A 1 70 ? 5.930 -3.889 2.184 1.00 96.00 70 ALA A O 1
ATOM 567 N N . LYS A 1 71 ? 5.898 -3.423 4.378 1.00 96.44 71 LYS A N 1
ATOM 568 C CA . LYS A 1 71 ? 6.647 -4.617 4.789 1.00 96.44 71 LYS A CA 1
ATOM 569 C C . LYS A 1 71 ? 5.885 -5.890 4.432 1.00 96.44 71 LYS A C 1
ATOM 571 O O . LYS A 1 71 ? 6.474 -6.811 3.866 1.00 96.44 71 LYS A O 1
ATOM 576 N N . GLU A 1 72 ? 4.591 -5.926 4.725 1.00 96.62 72 GLU A N 1
ATOM 577 C CA . GLU A 1 72 ? 3.751 -7.085 4.460 1.00 96.62 72 GLU A CA 1
ATOM 578 C C . GLU A 1 72 ? 3.543 -7.312 2.958 1.00 96.62 72 GLU A C 1
ATOM 580 O O . GLU A 1 72 ? 3.689 -8.442 2.487 1.00 96.62 72 GLU A O 1
ATOM 585 N N . LEU A 1 73 ? 3.308 -6.249 2.182 1.00 97.56 73 LEU A N 1
ATOM 586 C CA . LEU A 1 73 ? 3.225 -6.335 0.723 1.00 97.56 73 LEU A CA 1
ATOM 587 C C . LEU A 1 73 ? 4.528 -6.872 0.118 1.00 97.56 73 LEU A C 1
ATOM 589 O O . LEU A 1 73 ? 4.495 -7.843 -0.635 1.00 97.56 73 LEU A O 1
ATOM 593 N N . LYS A 1 74 ? 5.688 -6.314 0.494 1.00 96.50 74 LYS A N 1
ATOM 594 C CA . LYS A 1 74 ? 7.000 -6.785 0.012 1.00 96.50 74 LYS A CA 1
ATOM 595 C C . LYS A 1 74 ? 7.249 -8.252 0.350 1.00 96.50 74 LYS A C 1
ATOM 597 O O . LYS A 1 74 ? 7.702 -9.010 -0.508 1.00 96.50 74 LYS A O 1
ATOM 602 N N . ARG A 1 75 ? 6.905 -8.667 1.575 1.00 97.38 75 ARG A N 1
ATOM 603 C CA . ARG A 1 75 ? 7.017 -10.061 2.024 1.00 97.38 75 ARG A CA 1
ATOM 604 C C . ARG A 1 75 ? 6.166 -10.997 1.167 1.00 97.38 75 ARG A C 1
ATOM 606 O O . ARG A 1 75 ? 6.670 -12.014 0.705 1.00 97.38 75 ARG A O 1
ATOM 613 N N . ARG A 1 76 ? 4.896 -10.656 0.931 1.00 97.00 76 ARG A N 1
ATOM 614 C CA . ARG A 1 76 ? 3.956 -11.502 0.171 1.00 97.00 76 ARG A CA 1
ATOM 615 C C . ARG A 1 76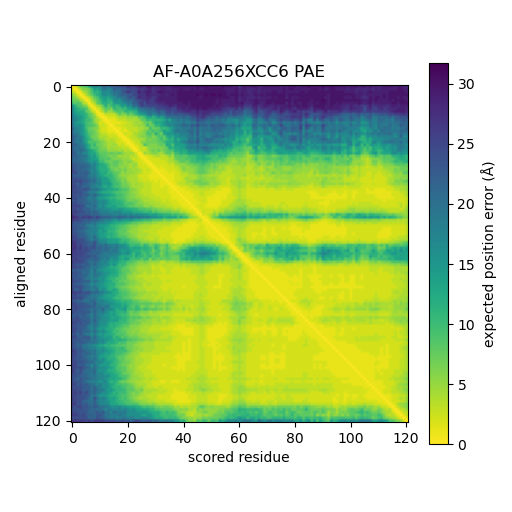 ? 4.213 -11.513 -1.336 1.00 97.00 76 ARG A C 1
ATOM 617 O O . ARG A 1 76 ? 3.888 -12.493 -2.005 1.00 97.00 76 ARG A O 1
ATOM 624 N N . LEU A 1 77 ? 4.777 -10.435 -1.873 1.00 96.62 77 LEU A N 1
ATOM 625 C CA . LEU A 1 77 ? 5.115 -10.311 -3.292 1.00 96.62 77 LEU A CA 1
ATOM 626 C C . LEU A 1 77 ? 6.521 -10.825 -3.620 1.00 96.62 77 LEU A C 1
ATOM 628 O O . LEU A 1 77 ? 6.822 -10.995 -4.797 1.00 96.62 77 LEU A O 1
ATOM 632 N N . ALA A 1 78 ? 7.351 -11.100 -2.604 1.00 95.75 78 ALA A N 1
ATOM 633 C CA . ALA A 1 78 ? 8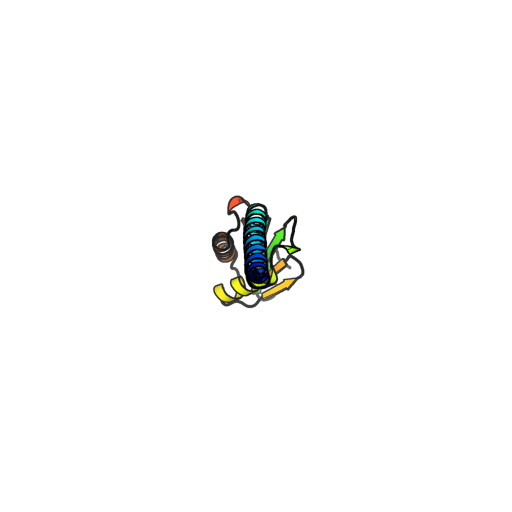.766 -11.443 -2.751 1.00 95.75 78 ALA A CA 1
ATOM 634 C C . ALA A 1 78 ? 9.540 -10.403 -3.588 1.00 95.75 78 ALA A C 1
ATOM 636 O O . ALA A 1 78 ? 10.391 -10.747 -4.406 1.00 95.75 78 ALA A O 1
ATOM 637 N N . ALA A 1 79 ? 9.223 -9.122 -3.379 1.00 95.38 79 ALA A N 1
ATOM 638 C CA . ALA A 1 79 ? 9.735 -8.008 -4.168 1.00 95.38 79 ALA A CA 1
ATOM 639 C C . ALA A 1 79 ? 10.409 -6.946 -3.288 1.00 95.38 79 ALA A C 1
ATOM 641 O O . ALA A 1 79 ? 10.031 -6.720 -2.134 1.00 95.38 79 ALA A O 1
ATOM 642 N N . GLY A 1 80 ? 11.410 -6.272 -3.857 1.00 94.81 80 GLY A N 1
ATOM 643 C CA . GLY A 1 80 ? 12.005 -5.078 -3.267 1.00 94.81 80 GLY A CA 1
ATOM 644 C C . GLY A 1 80 ? 11.062 -3.876 -3.354 1.00 94.81 80 GLY A C 1
ATOM 645 O O . GLY A 1 80 ? 10.143 -3.846 -4.173 1.00 94.81 80 GLY A O 1
ATOM 646 N N . GLY A 1 81 ? 11.300 -2.866 -2.519 1.00 94.62 81 GLY A N 1
ATOM 647 C CA . GLY A 1 81 ? 10.480 -1.659 -2.519 1.00 94.62 81 GLY A CA 1
ATOM 648 C C . GLY A 1 81 ? 10.796 -0.689 -1.386 1.00 94.62 81 GLY A C 1
ATOM 649 O O . GLY A 1 81 ? 11.391 -1.076 -0.370 1.00 94.62 81 GLY A O 1
ATOM 650 N N . THR A 1 82 ? 10.363 0.556 -1.549 1.00 95.69 82 THR A N 1
ATOM 651 C CA . THR A 1 82 ? 10.601 1.657 -0.608 1.00 95.69 82 THR A CA 1
ATOM 652 C C . THR A 1 82 ? 9.297 2.343 -0.207 1.00 95.69 82 THR A C 1
ATOM 654 O O . THR A 1 82 ? 8.267 2.153 -0.847 1.00 95.69 82 THR A O 1
ATOM 657 N N . VAL A 1 83 ? 9.346 3.118 0.874 1.00 95.62 83 VAL A N 1
ATOM 658 C CA . VAL A 1 83 ? 8.243 3.976 1.323 1.00 95.62 83 VAL A CA 1
ATOM 659 C C . VAL A 1 83 ? 8.730 5.415 1.290 1.00 95.62 83 VAL A C 1
ATOM 661 O O . VAL A 1 83 ? 9.802 5.712 1.818 1.00 95.62 83 VAL A O 1
ATOM 664 N N . HIS A 1 84 ? 7.949 6.299 0.680 1.00 92.25 84 HIS A N 1
ATOM 665 C CA . HIS A 1 84 ? 8.208 7.729 0.639 1.00 92.25 84 HIS A CA 1
ATOM 666 C C . HIS A 1 84 ? 6.939 8.483 1.044 1.00 92.25 84 HIS A C 1
ATOM 668 O O . HIS A 1 84 ? 6.015 8.649 0.251 1.00 92.25 84 HIS A O 1
ATOM 674 N N . GLY A 1 85 ? 6.865 8.895 2.312 1.00 90.06 85 GLY A N 1
ATOM 675 C CA . GLY A 1 85 ? 5.657 9.508 2.868 1.00 90.06 85 GLY A CA 1
ATOM 676 C C . GLY A 1 85 ? 4.469 8.545 2.821 1.00 90.06 85 GLY A C 1
ATOM 677 O O . GLY A 1 85 ? 4.493 7.501 3.470 1.00 90.06 85 GLY A O 1
ATOM 678 N N . ASN A 1 86 ? 3.446 8.891 2.040 1.00 92.38 86 ASN A N 1
ATOM 679 C CA . ASN A 1 86 ? 2.243 8.082 1.835 1.00 92.38 86 ASN A CA 1
ATOM 680 C C . ASN A 1 86 ? 2.291 7.189 0.581 1.00 92.38 86 ASN A C 1
ATOM 682 O O . ASN A 1 86 ? 1.276 6.606 0.193 1.00 92.38 86 ASN A O 1
ATOM 686 N N . VAL A 1 87 ? 3.458 7.093 -0.055 1.00 95.00 87 VAL A N 1
ATOM 687 C CA . VAL A 1 87 ? 3.668 6.318 -1.277 1.00 95.00 87 VAL A CA 1
ATOM 688 C C . VAL A 1 87 ? 4.517 5.089 -0.977 1.00 95.00 87 VAL A C 1
ATOM 690 O O . VAL A 1 87 ? 5.572 5.184 -0.349 1.00 95.00 87 VAL A O 1
ATOM 693 N N . ILE A 1 88 ? 4.073 3.929 -1.450 1.00 97.00 88 ILE A N 1
ATOM 694 C CA . ILE A 1 88 ? 4.831 2.679 -1.428 1.00 97.00 88 ILE A CA 1
ATOM 695 C C . ILE A 1 88 ? 5.198 2.329 -2.867 1.00 97.00 88 ILE A C 1
ATOM 697 O O . ILE A 1 88 ? 4.334 2.235 -3.737 1.00 97.00 88 ILE A O 1
ATOM 701 N N . GLU A 1 89 ? 6.478 2.084 -3.111 1.00 97.06 89 GLU A N 1
ATOM 702 C CA . GLU A 1 89 ? 6.980 1.630 -4.404 1.00 97.06 89 GLU A CA 1
ATOM 703 C C . GLU A 1 89 ? 7.401 0.169 -4.304 1.00 97.06 89 GLU A C 1
ATOM 705 O O . GLU A 1 89 ? 8.153 -0.199 -3.400 1.00 97.06 89 GLU A O 1
ATOM 710 N N . ILE A 1 90 ? 6.953 -0.665 -5.241 1.00 97.56 90 ILE A N 1
ATOM 711 C CA . ILE A 1 90 ? 7.297 -2.088 -5.306 1.00 97.56 90 ILE A CA 1
ATOM 712 C C . ILE A 1 90 ? 7.818 -2.416 -6.702 1.00 97.56 90 ILE A C 1
ATOM 714 O O . ILE A 1 90 ? 7.209 -2.055 -7.705 1.00 97.56 90 ILE A O 1
ATOM 718 N N . GLN A 1 91 ? 8.946 -3.118 -6.782 1.00 96.31 91 GLN A N 1
ATOM 719 C CA . GLN A 1 91 ? 9.522 -3.544 -8.059 1.00 96.31 91 GLN A CA 1
ATOM 720 C C . GLN A 1 91 ? 8.632 -4.588 -8.749 1.00 96.31 91 GLN A C 1
ATOM 722 O O . GLN A 1 91 ? 8.183 -5.530 -8.106 1.00 96.31 91 GLN A O 1
ATOM 727 N N . GLY A 1 92 ? 8.430 -4.450 -10.061 1.00 95.62 92 GLY A N 1
ATOM 728 C CA . GLY A 1 92 ? 7.587 -5.329 -10.876 1.00 95.62 92 GLY A CA 1
ATOM 729 C C . GLY A 1 92 ? 6.181 -4.778 -11.133 1.00 95.62 92 GLY A C 1
ATOM 730 O O . GLY A 1 92 ? 5.789 -3.744 -10.590 1.00 95.62 92 GLY A O 1
ATOM 731 N N . ASP A 1 93 ? 5.420 -5.470 -11.989 1.00 96.31 93 ASP A N 1
ATOM 732 C CA . ASP A 1 93 ? 3.977 -5.239 -12.136 1.00 96.31 93 ASP A CA 1
ATOM 733 C C . ASP A 1 93 ? 3.218 -6.181 -11.197 1.00 96.31 93 ASP A C 1
ATOM 735 O O . ASP A 1 93 ? 3.130 -7.393 -11.414 1.00 96.31 93 ASP A O 1
ATOM 739 N N . HIS A 1 94 ? 2.705 -5.609 -10.115 1.00 97.00 94 HIS A N 1
ATOM 740 C CA . HIS A 1 94 ? 1.968 -6.313 -9.078 1.00 97.00 94 HIS A CA 1
ATOM 741 C C . HIS A 1 94 ? 0.604 -5.682 -8.809 1.00 97.00 94 HIS A C 1
ATOM 743 O O . HIS A 1 94 ? -0.017 -6.027 -7.806 1.00 97.00 94 HIS A O 1
ATOM 749 N N . ARG A 1 95 ? 0.105 -4.807 -9.693 1.00 96.69 95 ARG A N 1
ATOM 750 C CA . ARG A 1 95 ? -1.094 -3.984 -9.458 1.00 96.69 95 ARG A CA 1
ATOM 751 C C . ARG A 1 95 ? -2.282 -4.772 -8.899 1.00 96.69 95 ARG A C 1
ATOM 753 O O . ARG A 1 95 ? -2.783 -4.481 -7.815 1.00 96.69 95 ARG A O 1
ATOM 760 N N . TYR A 1 96 ? -2.677 -5.841 -9.587 1.00 96.12 96 TYR A N 1
ATOM 761 C CA . TYR A 1 96 ? -3.821 -6.661 -9.175 1.00 96.12 96 TYR A CA 1
ATOM 762 C C . TYR A 1 96 ? -3.548 -7.516 -7.939 1.00 96.12 96 TYR A C 1
ATOM 764 O O . TYR A 1 96 ? -4.456 -7.780 -7.150 1.00 96.12 96 TYR A O 1
ATOM 772 N 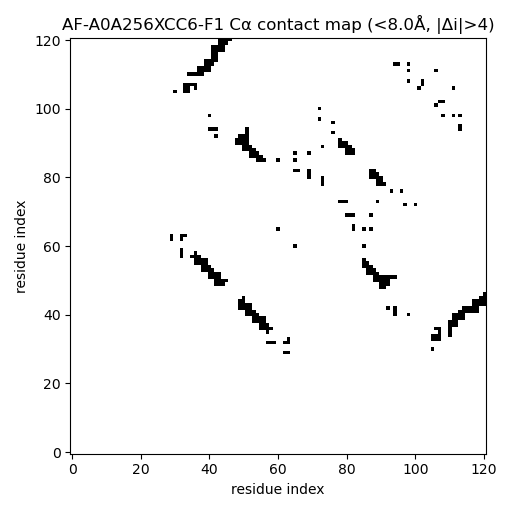N . ARG A 1 97 ? -2.299 -7.953 -7.747 1.00 97.31 97 ARG A N 1
ATOM 773 C CA . ARG A 1 97 ? -1.923 -8.731 -6.564 1.00 97.31 97 ARG A CA 1
ATOM 774 C C . ARG A 1 97 ? -1.915 -7.842 -5.325 1.00 97.31 97 ARG A C 1
ATOM 776 O O . ARG A 1 97 ? -2.440 -8.251 -4.299 1.00 97.31 97 ARG A O 1
ATOM 783 N N . VAL A 1 98 ? -1.411 -6.615 -5.445 1.00 97.62 98 VAL A N 1
ATOM 784 C CA . VAL A 1 98 ? -1.496 -5.582 -4.408 1.00 97.62 98 VAL A CA 1
ATOM 785 C C . VAL A 1 98 ? -2.955 -5.286 -4.067 1.00 97.62 98 VAL A C 1
ATOM 787 O O . VAL A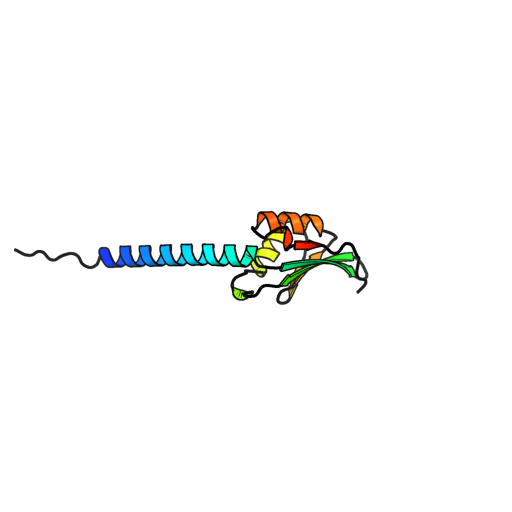 1 98 ? -3.290 -5.323 -2.889 1.00 97.62 98 VAL A O 1
ATOM 790 N N . LYS A 1 99 ? -3.832 -5.077 -5.064 1.00 97.50 99 LYS A N 1
ATOM 791 C CA . LYS A 1 99 ? -5.271 -4.861 -4.822 1.00 97.50 99 LYS A CA 1
ATOM 792 C C . LYS A 1 99 ? -5.868 -5.966 -3.941 1.00 97.50 99 LYS A C 1
ATOM 794 O O . LYS A 1 99 ? -6.479 -5.660 -2.924 1.00 97.50 99 LYS A O 1
ATOM 799 N N . ARG A 1 100 ? -5.639 -7.239 -4.282 1.00 97.50 100 ARG A N 1
ATOM 800 C CA . ARG A 1 100 ? -6.130 -8.380 -3.483 1.00 97.50 100 ARG A CA 1
ATOM 801 C C . ARG A 1 100 ? -5.566 -8.389 -2.062 1.00 97.50 100 ARG A C 1
ATOM 803 O O . ARG A 1 100 ? -6.310 -8.569 -1.109 1.00 97.50 100 ARG A O 1
ATOM 810 N N . LEU A 1 101 ? -4.265 -8.152 -1.912 1.00 97.38 101 LEU A N 1
ATOM 811 C CA . LEU A 1 101 ? -3.622 -8.135 -0.597 1.00 97.38 101 LEU A CA 1
ATOM 812 C C . LEU A 1 101 ? -4.137 -7.004 0.298 1.00 97.38 101 LEU A C 1
ATOM 814 O O . LEU A 1 101 ? -4.297 -7.206 1.495 1.00 97.38 101 LEU A O 1
ATOM 818 N N . LEU A 1 102 ? -4.422 -5.833 -0.270 1.00 96.25 102 LEU A N 1
ATOM 819 C CA . LEU A 1 102 ? -5.024 -4.725 0.469 1.00 96.25 102 LEU A CA 1
ATOM 820 C C . LEU A 1 102 ? -6.459 -5.061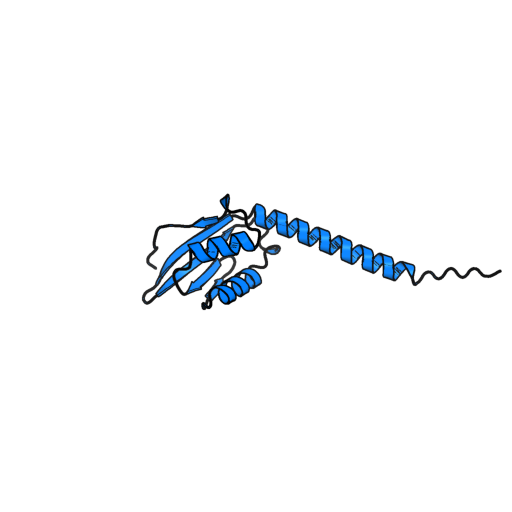 0.908 1.00 96.25 102 LEU A C 1
ATOM 822 O O . LEU A 1 102 ? -6.823 -4.787 2.048 1.00 96.25 102 LEU A O 1
ATOM 826 N N . GLN A 1 103 ? -7.251 -5.735 0.072 1.00 96.06 103 GLN A N 1
ATOM 827 C CA . GLN A 1 103 ? -8.572 -6.226 0.491 1.00 96.06 103 GLN A CA 1
ATOM 828 C C . GLN A 1 103 ? -8.466 -7.193 1.678 1.00 96.06 103 GLN A C 1
ATOM 830 O O . GLN A 1 103 ? -9.168 -7.034 2.672 1.00 96.06 103 GLN A O 1
ATOM 835 N N . GLU A 1 104 ? -7.524 -8.139 1.630 1.00 95.94 104 GLU A N 1
ATOM 836 C CA . GLU A 1 104 ? -7.261 -9.067 2.742 1.00 95.94 104 GLU A CA 1
ATOM 837 C C . GLU A 1 104 ? -6.807 -8.354 4.030 1.00 95.94 104 GLU A C 1
ATOM 839 O O . GLU A 1 104 ? -6.981 -8.879 5.127 1.00 95.94 104 GLU A O 1
ATOM 844 N N . MET A 1 105 ? -6.229 -7.154 3.918 1.00 93.38 105 MET A N 1
ATOM 845 C CA . MET A 1 105 ? -5.826 -6.316 5.054 1.00 93.38 105 MET A CA 1
ATOM 846 C C . MET A 1 105 ? -6.969 -5.472 5.641 1.00 93.38 105 MET A C 1
ATOM 848 O O . MET A 1 105 ? -6.740 -4.768 6.636 1.00 93.38 105 MET A O 1
ATOM 852 N N . GLY A 1 106 ? -8.167 -5.537 5.053 1.00 91.94 106 GLY A N 1
ATOM 853 C CA . GLY A 1 106 ? -9.365 -4.821 5.496 1.00 91.94 106 GLY A CA 1
ATOM 854 C C . GLY A 1 106 ? -9.627 -3.498 4.775 1.00 91.94 106 GLY A C 1
ATOM 855 O O . GLY A 1 106 ? -10.436 -2.709 5.250 1.00 91.94 106 GLY A O 1
ATOM 856 N N . PHE A 1 107 ? -8.950 -3.219 3.658 1.00 94.69 107 PHE A N 1
ATOM 857 C CA . PHE A 1 107 ? -9.285 -2.056 2.834 1.00 94.69 107 PHE A CA 1
ATOM 858 C C . PHE A 1 107 ? -10.506 -2.349 1.962 1.00 94.69 107 PHE A C 1
ATOM 860 O O . PHE A 1 107 ? -10.612 -3.417 1.353 1.00 94.69 107 PHE A O 1
ATOM 867 N N . LYS A 1 108 ? -11.419 -1.379 1.869 1.00 94.50 108 LYS A N 1
ATOM 868 C CA . LYS A 1 108 ? -12.636 -1.515 1.066 1.00 94.50 108 LYS A CA 1
ATOM 869 C C . LYS A 1 108 ? -12.293 -1.590 -0.421 1.00 94.50 108 LYS A C 1
ATOM 871 O O . LYS A 1 108 ? -11.614 -0.710 -0.944 1.00 94.50 108 LYS A O 1
ATOM 876 N N . GLU A 1 109 ? -12.799 -2.611 -1.112 1.00 94.50 109 GLU A N 1
ATOM 877 C CA . GLU A 1 109 ? -12.512 -2.827 -2.535 1.00 94.50 109 GLU A CA 1
ATOM 878 C C . GLU A 1 109 ? -12.854 -1.612 -3.409 1.00 94.50 109 GLU A C 1
ATOM 880 O O . GLU A 1 109 ? -12.032 -1.229 -4.242 1.00 94.50 109 GLU A O 1
ATOM 885 N N . ASP A 1 110 ? -14.016 -0.993 -3.188 1.00 94.50 110 ASP A N 1
ATOM 886 C CA . ASP A 1 110 ? -14.490 0.166 -3.959 1.00 94.50 110 ASP A CA 1
ATOM 887 C C . ASP A 1 110 ? -13.548 1.376 -3.874 1.00 94.50 110 ASP A C 1
ATOM 889 O O . ASP A 1 110 ? -13.549 2.234 -4.755 1.00 94.50 110 ASP A O 1
ATOM 893 N N . ASN A 1 111 ? -12.720 1.438 -2.828 1.00 95.38 111 ASN A N 1
ATOM 894 C CA . ASN A 1 111 ? -11.775 2.526 -2.617 1.00 95.38 111 ASN A CA 1
ATOM 895 C C . ASN A 1 111 ? -10.377 2.222 -3.180 1.00 95.38 111 ASN A C 1
ATOM 897 O O . ASN A 1 111 ? -9.484 3.067 -3.091 1.00 95.38 111 ASN A O 1
ATOM 901 N N . ILE A 1 112 ? -10.158 1.027 -3.740 1.00 96.81 112 ILE A N 1
ATOM 902 C CA . ILE A 1 112 ? -8.882 0.635 -4.339 1.00 96.81 112 ILE A CA 1
ATOM 903 C C . ILE A 1 112 ? -8.972 0.810 -5.853 1.00 96.81 112 ILE A C 1
ATOM 905 O O . ILE A 1 112 ? -9.521 -0.021 -6.580 1.00 96.81 112 ILE A O 1
ATOM 909 N N . LEU A 1 113 ? -8.373 1.895 -6.329 1.00 96.88 113 LEU A N 1
ATOM 910 C CA . LEU A 1 113 ? -8.354 2.295 -7.726 1.00 96.88 113 LEU A CA 1
ATOM 911 C C . LEU A 1 113 ? -7.079 1.770 -8.383 1.00 96.88 113 LEU A C 1
ATOM 913 O O . LEU A 1 113 ? -5.975 2.139 -7.986 1.00 96.88 113 LEU A O 1
ATOM 917 N N . VAL A 1 114 ? -7.221 0.913 -9.392 1.00 96.81 114 VAL A N 1
ATOM 918 C CA . VAL A 1 114 ? -6.095 0.416 -10.192 1.00 96.81 114 VAL A CA 1
ATOM 919 C C . VAL A 1 114 ? -6.092 1.145 -11.528 1.00 96.81 114 VAL A C 1
ATOM 921 O O . VAL A 1 114 ? -7.067 1.070 -12.269 1.00 96.81 114 VAL A O 1
ATOM 924 N N . ASP A 1 115 ? -5.002 1.844 -11.829 1.00 94.62 115 ASP A N 1
ATOM 925 C CA . ASP A 1 115 ? -4.778 2.434 -13.142 1.00 94.62 115 ASP A CA 1
ATOM 926 C C . ASP A 1 115 ? -4.317 1.352 -14.124 1.00 94.62 115 ASP A C 1
ATOM 928 O O . ASP A 1 115 ? -3.344 0.620 -13.893 1.00 94.62 115 ASP A O 1
ATOM 932 N N . GLU A 1 116 ? -5.042 1.261 -15.230 1.00 90.06 116 GLU A N 1
ATOM 933 C CA . GLU A 1 116 ? -4.762 0.353 -16.336 1.00 90.06 116 GLU A CA 1
ATOM 934 C C . GLU A 1 116 ? -3.589 0.853 -17.191 1.00 90.06 116 GLU A C 1
ATOM 936 O O . GLU A 1 116 ? -2.859 0.054 -17.787 1.00 90.06 116 GLU A O 1
ATOM 941 N N . ASN A 1 117 ? -3.343 2.166 -17.188 1.00 87.06 117 ASN A N 1
ATOM 942 C CA . ASN A 1 117 ? -2.289 2.787 -17.974 1.00 87.06 117 ASN A CA 1
ATOM 943 C C . ASN A 1 117 ? -0.901 2.585 -17.354 1.00 87.06 117 ASN A C 1
ATOM 945 O O . ASN A 1 117 ? -0.734 2.300 -16.166 1.00 87.06 117 ASN A O 1
ATOM 949 N N . VAL A 1 118 ? 0.121 2.752 -18.196 1.00 85.31 118 VAL A N 1
ATOM 950 C CA . VAL A 1 118 ? 1.526 2.714 -17.786 1.00 85.31 118 VAL A CA 1
ATOM 951 C C . VAL A 1 118 ? 2.138 4.090 -17.992 1.00 85.31 118 VAL A C 1
ATOM 953 O O . VAL A 1 118 ? 2.265 4.554 -19.126 1.00 85.31 118 VAL A O 1
ATOM 956 N N . THR A 1 119 ? 2.561 4.720 -16.903 1.00 83.06 119 THR A N 1
ATOM 957 C CA . THR A 1 119 ? 3.258 6.008 -16.945 1.00 83.06 119 THR A CA 1
ATOM 958 C C . THR A 1 119 ? 4.738 5.775 -17.223 1.00 83.06 119 THR A C 1
ATOM 960 O O . THR A 1 119 ? 5.378 4.941 -16.583 1.00 83.06 119 THR A O 1
ATOM 963 N N . ILE A 1 120 ? 5.303 6.500 -18.186 1.00 82.38 120 ILE A N 1
ATOM 964 C CA . ILE A 1 120 ? 6.742 6.468 -18.470 1.00 82.38 120 ILE A CA 1
ATOM 965 C C . ILE A 1 120 ? 7.393 7.600 -17.677 1.00 82.38 120 ILE A C 1
ATOM 967 O O . ILE A 1 120 ? 7.003 8.755 -17.840 1.00 82.38 120 ILE A O 1
ATOM 971 N N . ALA A 1 121 ? 8.358 7.252 -16.826 1.00 73.38 121 ALA A N 1
ATOM 972 C CA . ALA A 1 121 ? 9.089 8.184 -15.967 1.00 73.38 121 ALA A CA 1
ATOM 973 C C . ALA A 1 121 ? 10.575 8.276 -16.340 1.00 73.38 121 ALA A C 1
ATOM 975 O O . ALA A 1 121 ? 11.150 7.263 -16.813 1.00 73.38 121 ALA A O 1
#

Secondary structure (DSSP, 8-state):
------THHHHHHHHHHHHHHHHHHHHHHHHHHHHH-EEEEEEEE-SSSEEEEEEEE-TTGGGS-HHHHHHHHHHHHT--EEEETTEEEEES--HHHHHHHHHHTT--GGGEEEEEEEEE-